Protein AF-M2YJ81-F1 (afdb_monomer_lite)

InterPro domains:
  IPR038883 Uncharacterized protein AN11006-like [PTHR42085] (37-100)

Organism: Dothistroma septosporum (strain NZE10 / CBS 128990) (NCBI:txid675120)

Sequence (128 aa):
MCSPEELKQFVKFRGLRDPYPSGLTLKAMYVKILDEADREATFRFLDLPAEMRNLVYAELLTFNVDTCPGHRFCYAQILRTCKAVNQEAISILYEDNVFDARFTVIAADEVPAAMVTDAMIHKQAVRV

Secondary structure (DSSP, 8-state):
---HHHHHHHHHHTT----S-TT---HHHHHHHHHHHHHH----GGGS-HHHHHHHHHHHHS--TTTSTT-----GGGGGS-HHHHHHHHHHHHHS-----------TT---TTHHHHTTTT------

Structure (mmCIF, N/CA/C/O backbone):
data_AF-M2YJ81-F1
#
_entry.id   AF-M2YJ81-F1
#
loop_
_atom_site.group_PDB
_atom_site.id
_atom_site.type_symbol
_atom_site.label_atom_id
_atom_site.label_alt_id
_atom_site.label_comp_id
_atom_site.label_asym_id
_atom_site.label_entity_id
_atom_site.label_seq_id
_atom_site.pdbx_PDB_ins_code
_atom_site.Cartn_x
_atom_site.Cartn_y
_atom_site.Cartn_z
_atom_site.occupancy
_atom_site.B_iso_or_equiv
_atom_site.auth_seq_id
_atom_site.auth_comp_id
_atom_site.auth_asym_id
_atom_site.auth_atom_id
_atom_site.pdbx_PDB_model_num
ATOM 1 N N . MET A 1 1 ? -19.050 19.626 10.369 1.00 60.06 1 MET A N 1
ATOM 2 C CA . MET A 1 1 ? -18.362 19.370 11.657 1.00 60.06 1 MET A CA 1
ATOM 3 C C . MET A 1 1 ? -19.061 18.203 12.334 1.00 60.06 1 MET A C 1
ATOM 5 O O . MET A 1 1 ? -20.277 18.250 12.411 1.00 60.06 1 MET A O 1
ATOM 9 N N . CYS A 1 2 ? -18.329 17.186 12.793 1.00 83.06 2 CYS A N 1
ATOM 10 C CA . CYS A 1 2 ? -18.909 15.985 13.413 1.00 83.06 2 CYS A CA 1
ATOM 11 C C . CYS A 1 2 ? -19.514 16.292 14.804 1.00 83.06 2 CYS A C 1
ATOM 13 O O . CYS A 1 2 ? -18.924 17.065 15.580 1.00 83.06 2 CYS A O 1
ATOM 15 N N . SER A 1 3 ? -20.694 15.745 15.098 1.00 90.19 3 SER A N 1
ATOM 16 C CA . SER A 1 3 ? -21.447 15.933 16.351 1.00 90.19 3 SER A CA 1
ATOM 17 C C . SER A 1 3 ? -20.922 15.036 17.489 1.00 90.19 3 SER A C 1
ATOM 19 O O . SER A 1 3 ? -20.293 14.010 17.221 1.00 90.19 3 SER A O 1
ATOM 21 N N . PRO A 1 4 ? -21.132 15.392 18.772 1.00 88.38 4 PRO A N 1
ATOM 22 C CA . PRO A 1 4 ? -20.761 14.529 19.900 1.00 88.38 4 PRO A CA 1
ATOM 23 C C . PRO A 1 4 ? -21.400 13.131 19.834 1.00 88.38 4 PRO A C 1
ATOM 25 O O . PRO A 1 4 ? -20.760 12.139 20.180 1.00 88.38 4 PRO A O 1
ATOM 28 N N . GLU A 1 5 ? -22.638 13.046 19.355 1.00 88.31 5 GLU A N 1
ATOM 29 C CA . GLU A 1 5 ? -23.400 11.810 19.193 1.00 88.31 5 GLU A CA 1
ATOM 30 C C . GLU A 1 5 ? -22.776 10.881 18.145 1.00 88.31 5 GLU A C 1
ATOM 32 O O . GLU A 1 5 ? -22.656 9.681 18.390 1.00 88.31 5 GLU A O 1
ATOM 37 N N . GLU A 1 6 ? -22.325 11.423 17.010 1.00 91.50 6 GLU A N 1
ATOM 38 C CA . GLU A 1 6 ? -21.604 10.661 15.979 1.00 91.50 6 GLU A CA 1
ATOM 39 C C . GLU A 1 6 ? -20.278 10.110 16.517 1.00 91.50 6 GLU A C 1
ATOM 41 O O . GLU A 1 6 ? -19.968 8.934 16.333 1.00 91.50 6 GLU A O 1
ATOM 46 N N . LEU A 1 7 ? -19.517 10.920 17.260 1.00 90.38 7 LEU A N 1
ATOM 47 C CA . LEU A 1 7 ? -18.265 10.456 17.865 1.00 90.38 7 LEU A CA 1
ATOM 48 C C . LEU A 1 7 ? -18.505 9.323 18.871 1.00 90.38 7 LEU A C 1
ATOM 50 O O . LEU A 1 7 ? -17.768 8.336 18.886 1.00 90.38 7 LEU A O 1
ATOM 54 N N . LYS A 1 8 ? -19.576 9.418 19.665 1.00 88.69 8 LYS A N 1
ATOM 55 C CA . LYS A 1 8 ? -20.003 8.344 20.568 1.00 88.69 8 LYS A CA 1
ATOM 56 C C . LYS A 1 8 ? -20.360 7.066 19.804 1.00 88.69 8 LYS A C 1
ATOM 58 O O . LYS A 1 8 ? -20.030 5.969 20.260 1.00 88.69 8 LYS A O 1
ATOM 63 N N . GLN A 1 9 ? -21.016 7.184 18.648 1.00 90.38 9 GLN A N 1
ATOM 64 C CA . GLN A 1 9 ? -21.290 6.036 17.782 1.00 90.38 9 GLN A CA 1
ATOM 65 C C . GLN A 1 9 ? -19.995 5.399 17.269 1.00 90.38 9 GLN A C 1
ATOM 67 O O . GLN A 1 9 ? -19.880 4.178 17.327 1.00 90.38 9 GLN A O 1
ATOM 72 N N . PHE A 1 10 ? -19.000 6.183 16.848 1.00 92.19 10 PHE A N 1
ATOM 73 C CA . PHE A 1 10 ? -17.711 5.645 16.395 1.00 92.19 10 PHE A CA 1
ATOM 74 C C . PHE A 1 10 ? -16.962 4.892 17.494 1.00 92.19 10 PHE A C 1
ATOM 76 O O . PHE A 1 10 ? -16.485 3.784 17.249 1.00 92.19 10 PHE A O 1
ATOM 83 N N . VAL A 1 11 ? -16.918 5.435 18.714 1.00 90.38 11 VAL A N 1
ATOM 84 C CA . VAL A 1 11 ? -16.327 4.747 19.877 1.00 90.38 11 VAL A CA 1
ATOM 85 C C . VAL A 1 11 ? -17.022 3.404 20.116 1.00 90.38 11 VAL A C 1
ATOM 87 O O . VAL A 1 11 ? -16.353 2.381 20.262 1.00 90.38 11 VAL A O 1
ATOM 90 N N . LYS A 1 12 ? -18.360 3.372 20.052 1.00 90.38 12 LYS A N 1
ATOM 91 C CA . LYS A 1 12 ? -19.140 2.135 20.198 1.00 90.38 12 LYS A CA 1
ATOM 92 C C . LYS A 1 12 ? -18.880 1.132 19.068 1.00 90.38 12 LYS A C 1
ATOM 94 O O . LYS A 1 12 ? -18.692 -0.047 19.352 1.00 90.38 12 LYS A O 1
ATOM 99 N N . PHE A 1 13 ? -18.866 1.572 17.809 1.00 92.19 13 PHE A N 1
ATOM 100 C CA . PHE A 1 13 ? -18.621 0.699 16.652 1.00 92.19 13 PHE A CA 1
ATOM 101 C C . PHE A 1 13 ? -17.230 0.069 16.676 1.00 92.19 13 PHE A C 1
ATOM 103 O O . PHE A 1 13 ? -17.074 -1.082 16.282 1.00 92.19 13 PHE A O 1
ATOM 110 N N . ARG A 1 14 ? -16.235 0.800 17.181 1.00 90.00 14 ARG A N 1
ATOM 111 C CA . ARG A 1 14 ? -14.862 0.310 17.345 1.00 90.00 14 ARG A CA 1
ATOM 112 C C . ARG A 1 14 ? -14.671 -0.559 18.594 1.00 90.00 14 ARG A C 1
ATOM 114 O O . ARG A 1 14 ? -13.561 -1.007 18.851 1.00 90.00 14 ARG A O 1
ATOM 121 N N . GLY A 1 15 ? -15.726 -0.793 19.382 1.00 89.88 15 GLY A N 1
ATOM 122 C CA . GLY A 1 15 ? -15.653 -1.574 20.621 1.00 89.88 15 GLY A CA 1
ATOM 123 C C . GLY A 1 15 ? -14.815 -0.915 21.723 1.00 89.88 15 GLY A C 1
ATOM 124 O O . GLY A 1 15 ? -14.392 -1.593 22.659 1.00 89.88 15 GLY A O 1
ATOM 125 N N . LEU A 1 16 ? -14.566 0.394 21.619 1.00 89.00 16 LEU A N 1
ATOM 126 C CA . LEU A 1 16 ? -13.782 1.156 22.586 1.00 89.00 16 LEU A CA 1
ATOM 127 C C . LEU A 1 16 ? -14.630 1.447 23.831 1.00 89.00 16 LEU A C 1
ATOM 129 O O . LEU A 1 16 ? -15.845 1.654 23.748 1.00 89.00 16 LEU A O 1
ATOM 133 N N . ARG A 1 17 ? -13.994 1.464 25.007 1.00 84.69 17 ARG A N 1
ATOM 134 C CA . ARG A 1 17 ? -14.678 1.808 26.260 1.00 84.69 17 ARG A CA 1
ATOM 135 C C . ARG A 1 17 ? -14.702 3.317 26.440 1.00 84.69 17 ARG A C 1
ATOM 137 O O . ARG A 1 17 ? -13.663 3.961 26.367 1.00 84.69 17 ARG A O 1
ATOM 144 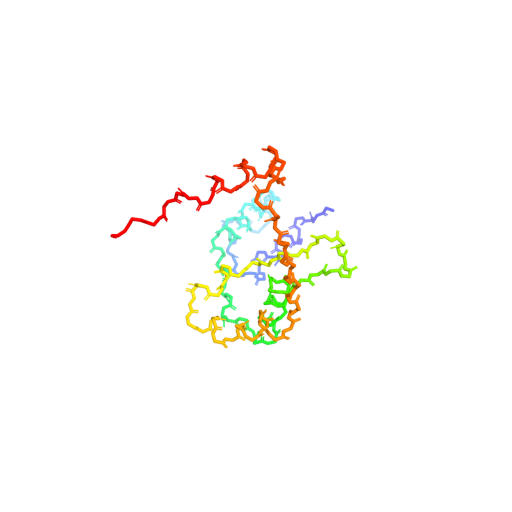N N . ASP A 1 18 ? -15.880 3.850 26.742 1.00 81.94 18 ASP A N 1
ATOM 145 C CA . ASP A 1 18 ? -16.005 5.184 27.322 1.00 81.94 18 ASP A CA 1
ATOM 146 C C . ASP A 1 18 ? -15.713 5.059 28.829 1.00 81.94 18 ASP A C 1
ATOM 148 O O . ASP A 1 18 ? -16.459 4.362 29.526 1.00 81.94 18 ASP A O 1
ATOM 152 N N . PRO A 1 19 ? -14.618 5.644 29.347 1.00 76.62 19 PRO A N 1
ATOM 153 C CA . PRO A 1 19 ? -14.289 5.559 30.766 1.00 76.62 19 PRO A CA 1
ATOM 154 C C . PRO A 1 19 ? -15.218 6.417 31.639 1.00 76.62 19 PRO A C 1
ATOM 156 O O . PRO A 1 19 ? -15.155 6.317 32.864 1.00 76.62 19 PRO A O 1
ATOM 159 N N . TYR A 1 20 ? -16.080 7.246 31.040 1.00 71.62 20 TYR A N 1
ATOM 160 C CA . TYR A 1 20 ? -16.975 8.147 31.755 1.00 71.62 20 TYR A CA 1
ATOM 161 C C . TYR A 1 20 ? -18.437 7.669 31.705 1.00 71.62 20 TYR A C 1
ATOM 163 O O . TYR A 1 20 ? -18.885 7.094 30.709 1.00 71.62 20 TYR A O 1
ATOM 171 N N . PRO A 1 21 ? -19.222 7.900 32.775 1.00 69.38 21 PRO A N 1
ATOM 172 C CA . PRO A 1 21 ? -20.636 7.545 32.799 1.00 69.38 21 PRO A CA 1
ATOM 173 C C . PRO A 1 21 ? -21.420 8.308 31.721 1.00 69.38 21 PRO A C 1
ATOM 175 O O . PRO A 1 21 ? -21.173 9.483 31.436 1.00 69.38 21 PRO A O 1
ATOM 178 N N . SER A 1 22 ? -22.395 7.622 31.121 1.00 64.94 22 SER A N 1
ATOM 179 C CA . SER A 1 22 ? -23.172 8.115 29.984 1.00 64.94 22 SER A CA 1
ATOM 180 C C . SER A 1 22 ? -23.808 9.483 30.259 1.00 64.94 22 SER A C 1
ATOM 182 O O . SER A 1 22 ? -24.648 9.598 31.148 1.00 64.94 22 SER A O 1
ATOM 184 N N . GLY A 1 23 ? -23.452 10.488 29.451 1.00 65.75 23 GLY A N 1
ATOM 185 C CA . GLY A 1 23 ? -24.044 11.835 29.490 1.00 65.75 23 GLY A CA 1
ATOM 186 C C . GLY A 1 23 ? -23.119 12.944 30.001 1.00 65.75 23 GLY A C 1
ATOM 187 O O . GLY A 1 23 ? -23.488 14.109 29.901 1.00 65.75 23 GLY A O 1
ATOM 188 N N . LEU A 1 24 ? -21.923 12.608 30.500 1.00 68.62 24 LEU A N 1
ATOM 189 C CA . LEU A 1 24 ? -20.941 13.587 31.001 1.00 68.62 24 LEU A CA 1
ATOM 190 C C . LEU A 1 24 ? -19.673 13.697 30.137 1.00 68.62 24 LEU A C 1
ATOM 192 O O . LEU A 1 24 ? -18.838 14.572 30.368 1.00 68.62 24 LEU A O 1
ATOM 196 N N . THR A 1 25 ? -19.519 12.832 29.133 1.00 76.94 25 THR A N 1
ATOM 197 C CA . THR A 1 25 ? -18.343 12.813 28.259 1.00 76.94 25 THR A CA 1
ATOM 198 C C . THR A 1 25 ? -18.362 14.005 27.303 1.00 76.94 25 THR A C 1
ATOM 200 O O . THR A 1 25 ? -19.220 14.119 26.428 1.00 76.94 25 THR A O 1
ATOM 203 N N . LEU A 1 26 ? -17.392 14.908 27.454 1.00 85.81 26 LEU A N 1
ATOM 204 C CA . LEU A 1 26 ? -17.213 16.038 26.544 1.00 85.81 26 LEU A CA 1
ATOM 205 C C . LEU A 1 26 ? -16.754 15.555 25.163 1.00 85.81 26 LEU A C 1
ATOM 207 O O . LEU A 1 26 ? -15.974 14.610 25.050 1.00 85.81 26 LEU A O 1
ATOM 211 N N . LYS A 1 27 ? -17.131 16.292 24.111 1.00 88.88 27 LYS A N 1
ATOM 212 C CA . LYS A 1 27 ? -16.690 16.049 22.724 1.00 88.88 27 LYS A CA 1
ATOM 213 C C . LYS A 1 27 ? -15.174 15.828 22.607 1.00 88.88 27 LYS A C 1
ATOM 215 O O . LYS A 1 27 ? -14.736 14.923 21.907 1.00 88.88 27 LYS A O 1
ATOM 220 N N . ALA A 1 28 ? -14.383 16.637 23.313 1.00 88.38 28 ALA A N 1
ATOM 221 C CA . ALA A 1 28 ? -12.924 16.546 23.303 1.00 88.38 28 ALA A CA 1
ATOM 222 C C . ALA A 1 28 ? -12.395 15.193 23.813 1.00 88.38 28 ALA A C 1
ATOM 224 O O . ALA A 1 28 ? -11.350 14.743 23.357 1.00 88.38 28 ALA A O 1
ATOM 225 N N . MET A 1 29 ? -13.113 14.528 24.722 1.00 88.94 29 MET A N 1
ATOM 226 C CA . MET A 1 29 ? -12.710 13.222 25.249 1.00 88.94 29 MET A CA 1
ATOM 227 C C . MET A 1 29 ? -12.949 12.119 24.219 1.00 88.94 29 MET A C 1
ATOM 229 O O . MET A 1 29 ? -12.072 11.286 24.030 1.00 88.94 29 MET A O 1
ATOM 233 N N . TYR A 1 30 ? -14.068 12.156 23.484 1.00 89.75 30 TYR A N 1
ATOM 234 C CA . TYR A 1 30 ? -14.282 11.219 22.376 1.00 89.75 30 TYR A CA 1
ATOM 235 C C . TYR A 1 30 ? -13.226 11.367 21.283 1.00 89.75 30 TYR A C 1
ATOM 237 O O . TYR A 1 30 ? -12.748 10.365 20.764 1.00 89.75 30 TYR A O 1
ATOM 245 N N . VAL A 1 31 ? -12.823 12.602 20.973 1.00 91.12 31 VAL A N 1
ATOM 246 C CA . VAL A 1 31 ? -11.721 12.844 20.034 1.00 91.12 31 VAL A CA 1
ATOM 247 C C . VAL A 1 31 ? -10.424 12.223 20.549 1.00 91.12 31 VAL A C 1
ATOM 249 O O . VAL A 1 31 ? -9.774 11.526 19.786 1.00 91.12 31 VAL A O 1
ATOM 252 N N . LYS A 1 32 ? -10.073 12.408 21.829 1.00 91.12 32 LYS A N 1
ATOM 253 C CA . LYS A 1 32 ? -8.867 11.796 22.413 1.00 91.12 32 LYS A CA 1
ATOM 254 C C . LYS A 1 32 ? -8.894 10.270 22.365 1.00 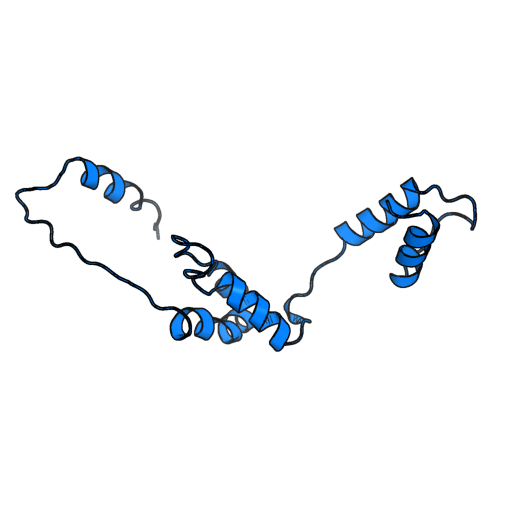91.12 32 LYS A C 1
ATOM 256 O O . LYS A 1 32 ? -7.911 9.677 21.956 1.00 91.12 32 LYS A O 1
ATOM 261 N N . ILE A 1 33 ? -10.019 9.652 22.726 1.00 90.94 33 ILE A N 1
ATOM 262 C CA . ILE A 1 33 ? -10.175 8.189 22.694 1.00 90.94 33 ILE A CA 1
ATOM 263 C C . ILE A 1 33 ? -9.998 7.656 21.267 1.00 90.94 33 ILE A C 1
ATOM 265 O O . ILE A 1 33 ? -9.330 6.648 21.060 1.00 90.94 33 ILE A O 1
ATOM 269 N N . LEU A 1 34 ? -10.607 8.320 20.281 1.00 91.31 34 LEU A N 1
ATOM 270 C CA . LEU A 1 34 ? -10.487 7.921 18.880 1.00 91.31 34 LEU A CA 1
ATOM 271 C C . LEU A 1 34 ? -9.070 8.153 18.343 1.00 91.31 34 LEU A C 1
ATOM 273 O O . LEU A 1 34 ? -8.564 7.280 17.653 1.00 91.31 34 LEU A O 1
ATOM 277 N N . ASP A 1 35 ? -8.427 9.269 18.698 1.00 92.44 35 ASP A N 1
ATOM 278 C CA . ASP A 1 35 ? -7.047 9.590 18.306 1.00 92.44 35 ASP A CA 1
ATOM 279 C C . ASP A 1 35 ? -6.035 8.606 18.911 1.00 92.44 35 ASP A C 1
ATOM 281 O O . ASP A 1 35 ? -5.152 8.118 18.214 1.00 92.44 35 ASP A O 1
ATOM 285 N N . GLU A 1 36 ? -6.188 8.246 20.188 1.00 91.50 36 GLU A N 1
ATOM 286 C CA . GLU A 1 36 ? -5.381 7.206 20.838 1.00 91.50 36 GLU A CA 1
ATOM 287 C C . GLU A 1 36 ? -5.577 5.848 20.154 1.00 91.50 36 GLU A C 1
ATOM 289 O O . GLU A 1 36 ? -4.599 5.185 19.809 1.00 91.50 36 GLU A O 1
ATOM 294 N N . ALA A 1 37 ? -6.825 5.469 19.865 1.00 90.12 37 ALA A N 1
ATOM 295 C CA . ALA A 1 37 ? -7.116 4.232 19.146 1.00 90.12 37 ALA A CA 1
ATOM 296 C C . ALA A 1 37 ? -6.556 4.233 17.712 1.00 90.12 37 ALA A C 1
ATOM 298 O O . ALA A 1 37 ? -6.063 3.206 17.252 1.00 90.12 37 ALA A O 1
ATOM 299 N N . ASP A 1 38 ? -6.607 5.367 17.010 1.00 91.00 38 ASP A N 1
ATOM 300 C CA . ASP A 1 38 ? -6.050 5.516 15.660 1.00 91.00 38 ASP A CA 1
ATOM 301 C C . ASP A 1 38 ? -4.514 5.496 15.674 1.00 91.00 38 ASP A C 1
ATOM 303 O O . ASP A 1 38 ? -3.898 4.979 14.744 1.00 91.00 38 ASP A O 1
ATOM 307 N N . ARG A 1 39 ? -3.878 5.995 16.740 1.00 89.75 39 ARG A N 1
ATOM 308 C CA . ARG A 1 39 ? -2.420 5.920 16.934 1.00 89.75 39 ARG A CA 1
ATOM 309 C C . ARG A 1 39 ? -1.922 4.503 17.181 1.00 89.75 39 ARG A C 1
ATOM 311 O O . ARG A 1 39 ? -0.826 4.163 16.743 1.00 89.75 39 ARG A O 1
ATOM 318 N N . GLU A 1 40 ? -2.703 3.697 17.890 1.00 86.31 40 GLU A N 1
ATOM 319 C CA . GLU A 1 40 ? -2.392 2.286 18.138 1.00 86.31 40 GLU A CA 1
ATOM 320 C C . GLU A 1 40 ? -2.815 1.374 16.978 1.00 86.31 40 GLU A C 1
ATOM 322 O O . GLU A 1 40 ? -2.370 0.225 16.889 1.00 86.31 40 GLU A O 1
ATOM 327 N N . ALA A 1 41 ? -3.660 1.866 16.068 1.00 84.50 41 ALA A N 1
ATOM 328 C CA . ALA A 1 41 ? -4.123 1.097 14.929 1.00 84.50 41 ALA A CA 1
ATOM 329 C C . ALA A 1 41 ? -2.951 0.740 14.005 1.00 84.50 41 ALA A C 1
ATOM 331 O O . ALA A 1 41 ? -2.286 1.592 13.418 1.00 84.50 41 ALA A O 1
ATOM 332 N N . THR A 1 42 ? -2.729 -0.562 13.826 1.00 86.12 42 THR A N 1
ATOM 333 C CA . THR A 1 42 ? -1.779 -1.073 12.839 1.00 86.12 42 THR A CA 1
ATOM 334 C C . THR A 1 42 ? -2.531 -1.511 11.593 1.00 86.12 42 THR A C 1
ATOM 336 O O . THR A 1 42 ? -3.472 -2.306 11.641 1.00 86.12 42 THR A O 1
ATOM 339 N N . PHE A 1 43 ? -2.122 -0.982 10.444 1.00 87.00 43 PHE A N 1
ATOM 340 C CA . PHE A 1 43 ? -2.676 -1.399 9.168 1.00 87.00 43 PHE A CA 1
ATOM 341 C C . PHE A 1 43 ? -2.016 -2.705 8.714 1.00 87.00 43 PHE A C 1
ATOM 343 O O . PHE A 1 43 ? -0.860 -2.733 8.286 1.00 87.00 43 PHE A O 1
ATOM 350 N N . ARG A 1 44 ? -2.761 -3.808 8.820 1.00 90.38 44 ARG A N 1
ATOM 351 C CA . ARG A 1 44 ? -2.314 -5.136 8.386 1.00 90.38 44 ARG A CA 1
ATOM 352 C C . ARG A 1 44 ? -2.506 -5.280 6.880 1.00 90.38 44 ARG A C 1
ATOM 354 O O . ARG A 1 44 ? -3.494 -5.835 6.420 1.00 90.38 44 ARG A O 1
ATOM 361 N N . PHE A 1 45 ? -1.549 -4.763 6.114 1.00 93.25 45 PHE A N 1
ATOM 362 C CA . PHE A 1 45 ? -1.633 -4.727 4.650 1.00 93.25 45 PHE A CA 1
ATOM 363 C C . PHE A 1 45 ? -1.892 -6.104 4.010 1.00 93.25 45 PHE A C 1
ATOM 365 O O . PHE A 1 45 ? -2.683 -6.203 3.080 1.00 93.25 45 PHE A O 1
ATOM 372 N N . LEU A 1 46 ? -1.282 -7.173 4.532 1.00 93.50 46 LEU A N 1
ATOM 373 C CA . LEU A 1 46 ? -1.463 -8.535 4.009 1.00 93.50 46 LEU A CA 1
ATOM 374 C C . LEU A 1 46 ? -2.806 -9.183 4.382 1.00 93.50 46 LEU A C 1
ATOM 376 O O . LEU A 1 46 ? -3.157 -10.200 3.790 1.00 93.50 46 LEU A O 1
ATOM 380 N N . ASP A 1 47 ? -3.567 -8.587 5.303 1.00 94.69 47 ASP A N 1
ATOM 381 C CA . ASP A 1 47 ? -4.922 -9.044 5.630 1.00 94.69 47 ASP A CA 1
ATOM 382 C C . ASP A 1 47 ? -5.966 -8.484 4.647 1.00 94.69 47 ASP A C 1
ATOM 384 O O . ASP A 1 47 ? -7.120 -8.915 4.657 1.00 94.69 47 ASP A O 1
ATOM 388 N N . LEU A 1 48 ? -5.582 -7.529 3.788 1.00 94.88 48 LEU A N 1
ATOM 389 C CA . LEU A 1 48 ? -6.431 -7.087 2.684 1.00 94.88 48 LEU A CA 1
ATOM 390 C C . LEU A 1 48 ? -6.608 -8.204 1.649 1.00 94.88 48 LEU A C 1
ATOM 392 O O . LEU A 1 48 ? -5.662 -8.951 1.417 1.00 94.88 48 LEU A O 1
ATOM 396 N N . PRO A 1 49 ? -7.749 -8.277 0.945 1.00 96.06 49 PRO A N 1
ATOM 397 C CA . PRO A 1 49 ? -7.899 -9.124 -0.238 1.00 96.06 49 PRO A CA 1
ATOM 398 C C . PRO A 1 49 ? -6.860 -8.804 -1.319 1.00 96.06 49 PRO A C 1
ATOM 400 O O . PRO A 1 49 ? -6.430 -7.654 -1.457 1.00 96.06 49 PRO A O 1
ATOM 403 N N . ALA A 1 50 ? -6.480 -9.810 -2.108 1.00 94.38 50 ALA A N 1
ATOM 404 C CA . A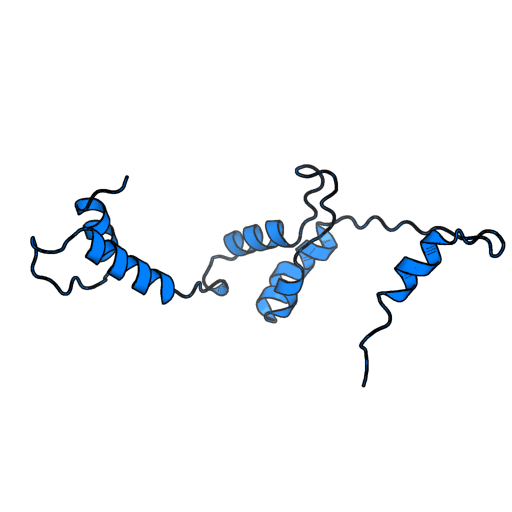LA A 1 50 ? -5.457 -9.671 -3.145 1.00 94.38 50 ALA A CA 1
ATOM 405 C C . ALA A 1 50 ? -5.818 -8.587 -4.174 1.00 94.38 50 ALA A C 1
ATOM 407 O O . ALA A 1 50 ? -4.967 -7.801 -4.573 1.00 94.38 50 ALA A O 1
ATOM 408 N N . GLU A 1 51 ? -7.097 -8.467 -4.526 1.00 95.62 51 GLU A N 1
ATOM 409 C CA . GLU A 1 51 ? -7.610 -7.458 -5.452 1.00 95.62 51 GLU A CA 1
ATOM 410 C C . GLU A 1 51 ? -7.359 -6.039 -4.933 1.00 95.62 51 GLU A C 1
ATOM 412 O O . GLU A 1 51 ? -6.946 -5.162 -5.687 1.00 95.62 51 GLU A O 1
ATOM 417 N N . MET A 1 52 ? -7.546 -5.815 -3.629 1.00 96.50 52 MET A N 1
ATOM 418 C CA . MET A 1 52 ? -7.273 -4.518 -3.007 1.00 96.50 52 MET A CA 1
ATOM 419 C C . MET A 1 52 ? -5.775 -4.235 -2.918 1.00 96.50 52 MET A C 1
ATOM 421 O O . MET A 1 52 ? -5.361 -3.094 -3.120 1.00 96.50 52 MET A O 1
ATOM 425 N N . ARG A 1 53 ? -4.950 -5.257 -2.654 1.00 96.50 53 ARG A N 1
ATOM 426 C CA . ARG A 1 53 ? -3.489 -5.101 -2.677 1.00 96.50 53 ARG A CA 1
ATOM 427 C C . ARG A 1 53 ? -2.990 -4.747 -4.075 1.00 96.50 53 ARG A C 1
ATOM 429 O O . ARG A 1 53 ? -2.170 -3.844 -4.192 1.00 96.50 53 ARG A O 1
ATOM 436 N N . ASN A 1 54 ? -3.550 -5.358 -5.119 1.00 95.56 54 ASN A N 1
ATOM 437 C CA . ASN A 1 54 ? -3.214 -5.054 -6.512 1.00 95.56 54 ASN A CA 1
ATOM 438 C C . ASN A 1 54 ? -3.490 -3.594 -6.878 1.00 95.56 54 ASN A C 1
ATOM 440 O O . ASN A 1 54 ? -2.676 -2.992 -7.568 1.00 95.56 54 ASN A O 1
ATOM 444 N N . LEU A 1 55 ? -4.575 -2.996 -6.373 1.00 94.69 55 LEU A N 1
ATOM 445 C CA . LEU A 1 55 ? -4.838 -1.564 -6.569 1.00 94.69 55 LEU A CA 1
ATOM 446 C C . LEU A 1 55 ? -3.747 -0.691 -5.936 1.00 94.69 55 LEU A C 1
ATOM 448 O O . LEU A 1 55 ? -3.280 0.263 -6.552 1.00 94.69 55 LEU A O 1
ATOM 452 N N . VAL A 1 56 ? -3.302 -1.040 -4.726 1.00 94.81 56 VAL A N 1
ATOM 453 C CA . VAL A 1 56 ? -2.198 -0.333 -4.058 1.00 94.81 56 VAL A CA 1
ATOM 454 C C . VAL A 1 56 ? -0.888 -0.523 -4.824 1.00 94.81 56 VAL A C 1
ATOM 456 O O . VAL A 1 56 ? -0.134 0.430 -4.998 1.00 94.81 56 VAL A O 1
ATOM 459 N N . TYR A 1 57 ? -0.609 -1.735 -5.308 1.00 96.12 57 TYR A N 1
ATOM 460 C CA . TYR A 1 57 ? 0.578 -2.003 -6.115 1.00 96.12 57 TYR A CA 1
ATOM 461 C C . TYR A 1 57 ? 0.564 -1.241 -7.436 1.00 96.12 57 TYR A C 1
ATOM 463 O O . TYR A 1 57 ? 1.587 -0.661 -7.780 1.00 96.12 57 TYR A O 1
ATOM 471 N N . ALA A 1 58 ? -0.569 -1.189 -8.136 1.00 93.31 58 ALA A N 1
ATOM 472 C CA . ALA A 1 58 ? -0.708 -0.438 -9.377 1.00 93.31 58 ALA A CA 1
ATOM 473 C C . ALA A 1 58 ? -0.392 1.047 -9.159 1.00 93.31 58 ALA A C 1
ATOM 475 O O . ALA A 1 58 ? 0.435 1.604 -9.877 1.00 93.31 58 ALA A O 1
ATOM 476 N N . GLU A 1 59 ? -0.950 1.658 -8.112 1.00 91.81 59 GLU A N 1
ATOM 477 C CA . GLU A 1 59 ? -0.699 3.069 -7.791 1.00 91.81 59 GLU A CA 1
ATOM 478 C C . GLU A 1 59 ? 0.780 3.349 -7.476 1.00 91.81 59 GLU A C 1
ATOM 480 O O . GLU A 1 59 ? 1.324 4.388 -7.840 1.00 91.81 59 GLU A O 1
ATOM 485 N N . LEU A 1 60 ? 1.458 2.416 -6.805 1.00 93.25 60 LEU A N 1
ATOM 486 C CA . LEU A 1 60 ? 2.853 2.595 -6.406 1.00 93.25 60 LEU A CA 1
ATOM 487 C C . LEU A 1 60 ? 3.852 2.247 -7.509 1.00 93.25 60 LEU A C 1
ATOM 489 O O . LEU A 1 60 ? 4.940 2.825 -7.540 1.00 93.25 60 LEU A O 1
ATOM 493 N N . LEU A 1 61 ? 3.542 1.261 -8.351 1.00 94.56 61 LEU A N 1
ATOM 494 C CA . LEU A 1 61 ? 4.504 0.641 -9.260 1.00 94.56 61 LEU A CA 1
ATOM 495 C C . LEU A 1 61 ? 4.336 1.065 -10.716 1.00 94.56 61 LEU A C 1
ATOM 497 O O . LEU A 1 61 ? 5.289 0.877 -11.466 1.00 94.56 61 LEU A O 1
ATOM 501 N N . THR A 1 62 ? 3.203 1.648 -11.119 1.00 92.12 62 THR A N 1
ATOM 502 C CA . THR A 1 62 ? 2.982 2.0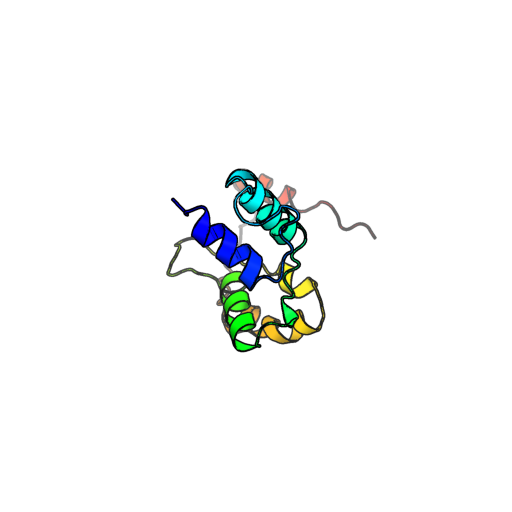80 -12.510 1.00 92.12 62 THR A CA 1
ATOM 503 C C . THR A 1 62 ? 3.392 3.534 -12.755 1.00 92.12 62 THR A C 1
ATOM 505 O O . THR A 1 62 ? 3.264 4.407 -11.894 1.00 92.12 62 THR A O 1
ATOM 508 N N . PHE A 1 63 ? 3.906 3.820 -13.951 1.00 87.94 63 PHE A N 1
ATOM 509 C CA . PHE A 1 63 ? 4.209 5.179 -14.388 1.00 87.94 63 PHE A CA 1
ATOM 510 C C . PHE A 1 63 ? 2.933 5.861 -14.861 1.00 87.94 63 PHE A C 1
ATOM 512 O O . PHE A 1 63 ? 2.410 5.570 -15.934 1.00 87.94 63 PHE A O 1
ATOM 519 N N . ASN A 1 64 ? 2.447 6.815 -14.075 1.00 73.50 64 ASN A N 1
ATOM 520 C CA . ASN A 1 64 ? 1.212 7.519 -14.383 1.00 73.50 64 ASN A CA 1
ATOM 521 C C . ASN A 1 64 ? 1.446 8.680 -15.372 1.00 73.50 64 ASN A C 1
ATOM 523 O O . ASN A 1 64 ? 1.319 9.860 -15.036 1.00 73.50 64 ASN A O 1
ATOM 527 N N . VAL A 1 65 ? 1.862 8.335 -16.596 1.00 68.38 65 VAL A N 1
ATOM 528 C CA . VAL A 1 65 ? 2.273 9.297 -17.637 1.00 68.38 65 VAL A CA 1
ATOM 529 C C . VAL A 1 65 ? 1.085 10.106 -18.162 1.00 68.38 65 VAL A C 1
ATOM 531 O O . VAL A 1 65 ? 1.241 11.294 -18.446 1.00 68.38 65 VAL A O 1
ATOM 534 N N . ASP A 1 66 ? -0.093 9.484 -18.243 1.00 69.00 66 ASP A N 1
ATOM 535 C CA . ASP A 1 66 ? -1.314 10.113 -18.759 1.00 69.00 66 ASP A CA 1
ATOM 536 C C . ASP A 1 66 ? -1.885 11.145 -17.782 1.00 69.00 66 ASP A C 1
ATOM 538 O O . ASP A 1 66 ? -2.365 12.206 -18.182 1.00 69.00 66 ASP A O 1
ATOM 542 N N . THR A 1 67 ? -1.798 10.853 -16.483 1.00 67.38 67 THR A N 1
ATOM 543 C CA . THR A 1 67 ? -2.378 11.698 -15.432 1.00 67.38 67 THR A CA 1
ATOM 544 C C . THR A 1 67 ? -1.427 12.814 -15.002 1.00 67.38 67 THR A C 1
ATOM 546 O O . THR A 1 67 ? -1.872 13.871 -14.557 1.00 67.38 67 THR A O 1
ATOM 549 N N . CYS A 1 68 ? -0.113 12.606 -15.130 1.00 63.25 68 CYS A N 1
ATOM 550 C CA . CYS A 1 68 ? 0.917 13.571 -14.745 1.00 63.25 68 CYS A CA 1
ATOM 551 C C . CYS A 1 68 ? 2.088 13.550 -15.748 1.00 63.25 68 CYS A C 1
ATOM 553 O O . CYS A 1 68 ? 3.040 12.780 -15.577 1.00 63.25 68 CYS A O 1
ATOM 555 N N . PRO A 1 69 ? 2.080 14.429 -16.770 1.00 65.81 69 PRO A N 1
ATOM 556 C CA . PRO A 1 69 ? 3.184 14.543 -17.718 1.00 65.81 69 PRO A CA 1
ATOM 557 C C . PRO A 1 69 ? 4.504 14.834 -16.986 1.00 65.81 69 PRO A C 1
ATOM 559 O O . PRO A 1 69 ? 4.663 15.879 -16.360 1.00 65.81 69 PRO A O 1
ATOM 562 N N . GLY A 1 70 ? 5.452 13.894 -17.047 1.00 65.88 70 GLY A N 1
ATOM 563 C CA . GLY A 1 70 ? 6.744 13.970 -16.345 1.00 65.88 70 GLY A CA 1
ATOM 564 C C . GLY A 1 70 ? 6.885 13.029 -15.142 1.00 65.88 70 GLY A C 1
ATOM 565 O O . GLY A 1 70 ? 7.996 12.839 -14.649 1.00 65.88 70 GLY A O 1
ATOM 566 N N . HIS A 1 71 ? 5.806 12.373 -14.711 1.00 70.00 71 HIS A N 1
ATOM 567 C CA . HIS A 1 71 ? 5.831 11.392 -13.627 1.00 70.00 71 HIS A CA 1
ATOM 568 C C . HIS A 1 71 ? 6.330 10.022 -14.121 1.00 70.00 71 HIS A C 1
ATOM 570 O O . HIS A 1 71 ? 5.556 9.115 -14.417 1.00 70.00 71 HIS A O 1
ATOM 576 N N . ARG A 1 72 ? 7.656 9.883 -14.245 1.00 73.25 72 ARG A N 1
ATOM 577 C CA . ARG A 1 72 ? 8.342 8.652 -14.699 1.00 73.25 72 ARG A CA 1
ATOM 578 C C . ARG A 1 72 ? 9.019 7.873 -13.565 1.00 73.25 72 ARG A C 1
ATOM 580 O O . ARG A 1 72 ? 10.019 7.199 -13.794 1.00 73.25 72 ARG A O 1
ATOM 587 N N . PHE A 1 73 ? 8.538 8.014 -12.334 1.00 81.56 73 PHE A N 1
ATOM 588 C CA . PHE A 1 73 ? 9.083 7.296 -11.183 1.00 81.56 73 PHE A CA 1
ATOM 589 C C . PHE A 1 73 ? 8.005 6.452 -10.506 1.00 81.56 73 PHE A C 1
ATOM 591 O O . PHE A 1 73 ? 6.815 6.731 -10.625 1.00 81.56 73 PHE A O 1
ATOM 598 N N . CYS A 1 74 ? 8.451 5.415 -9.802 1.00 89.69 74 CYS A N 1
ATOM 599 C CA . CYS A 1 74 ? 7.617 4.497 -9.040 1.00 89.69 74 CYS A CA 1
ATOM 600 C C . CYS A 1 74 ? 8.252 4.217 -7.669 1.00 89.69 74 CYS A C 1
ATOM 602 O O . CYS A 1 74 ? 9.449 4.436 -7.453 1.00 89.69 74 CYS A O 1
ATOM 604 N N . TYR A 1 75 ? 7.454 3.714 -6.731 1.00 92.62 75 TYR A N 1
ATOM 605 C CA . TYR A 1 75 ? 7.852 3.420 -5.355 1.00 92.62 75 TYR A CA 1
ATOM 606 C C . TYR A 1 75 ? 8.201 1.938 -5.167 1.00 92.62 75 TYR A C 1
ATOM 608 O O . TYR A 1 75 ? 7.619 1.223 -4.348 1.00 92.62 75 TYR A O 1
ATOM 616 N N . ALA A 1 76 ? 9.207 1.465 -5.909 1.00 93.75 76 ALA A N 1
ATOM 617 C CA . ALA A 1 76 ? 9.651 0.066 -5.891 1.00 93.75 76 ALA A CA 1
ATOM 618 C C . ALA A 1 76 ? 10.183 -0.422 -4.525 1.00 93.75 76 ALA A C 1
ATOM 620 O O . ALA A 1 76 ? 10.415 -1.617 -4.331 1.00 93.75 76 ALA A O 1
ATOM 621 N N . GLN A 1 77 ? 10.366 0.467 -3.541 1.00 95.88 77 GLN A N 1
ATOM 622 C CA . GLN A 1 77 ? 10.794 0.109 -2.186 1.00 95.88 77 GLN A CA 1
ATOM 623 C C . GLN A 1 77 ? 9.840 -0.894 -1.523 1.00 95.88 77 GLN A C 1
ATOM 625 O O . GLN A 1 77 ? 10.305 -1.704 -0.718 1.00 95.88 77 GLN A O 1
ATOM 630 N N . ILE A 1 78 ? 8.552 -0.893 -1.892 1.00 95.31 78 ILE A N 1
ATOM 631 C CA . ILE A 1 78 ? 7.559 -1.842 -1.374 1.00 95.31 78 ILE A CA 1
ATOM 632 C C . ILE A 1 78 ? 7.925 -3.303 -1.677 1.00 95.31 78 ILE A C 1
ATOM 634 O O . ILE A 1 78 ? 7.742 -4.170 -0.823 1.00 95.31 78 ILE A O 1
ATOM 638 N N . LEU A 1 79 ? 8.562 -3.575 -2.822 1.00 96.56 79 LEU A N 1
ATOM 639 C CA . LEU A 1 79 ? 8.993 -4.919 -3.234 1.00 96.56 79 LEU A CA 1
ATOM 640 C C . LEU A 1 79 ? 10.093 -5.506 -2.334 1.00 96.56 79 LEU A C 1
ATOM 642 O O . LEU A 1 79 ? 10.364 -6.706 -2.373 1.00 96.56 79 LEU A O 1
ATOM 646 N N . ARG A 1 80 ? 10.744 -4.673 -1.511 1.00 96.62 80 ARG A N 1
ATOM 647 C CA . ARG A 1 80 ? 11.790 -5.103 -0.569 1.00 96.62 80 ARG A CA 1
ATOM 648 C C . ARG A 1 80 ? 11.258 -5.456 0.818 1.00 96.62 80 ARG A C 1
ATOM 650 O O . ARG A 1 80 ? 12.035 -5.908 1.650 1.00 96.62 80 ARG A O 1
ATOM 657 N N . THR A 1 81 ? 9.970 -5.240 1.083 1.00 94.75 81 THR A N 1
ATOM 658 C CA . THR A 1 81 ? 9.389 -5.429 2.421 1.00 94.75 81 THR A CA 1
ATOM 659 C C . THR A 1 81 ? 9.357 -6.899 2.841 1.00 94.75 81 THR A C 1
ATOM 661 O O . THR A 1 81 ? 9.868 -7.247 3.903 1.00 94.75 81 THR A O 1
ATOM 664 N N . CYS A 1 82 ? 8.796 -7.783 2.011 1.00 95.69 82 CYS A N 1
ATOM 665 C CA . CYS A 1 82 ? 8.788 -9.225 2.246 1.00 95.69 82 CYS A CA 1
ATOM 666 C C . CYS A 1 82 ? 8.626 -10.023 0.941 1.00 95.69 82 CYS A C 1
ATOM 668 O O . CYS A 1 82 ? 8.288 -9.480 -0.111 1.00 95.69 82 CYS A O 1
ATOM 670 N N . LYS A 1 83 ? 8.853 -11.343 1.017 1.00 97.00 83 LYS A N 1
ATOM 671 C CA . LYS A 1 83 ? 8.783 -12.247 -0.144 1.00 97.00 83 LYS A CA 1
ATOM 672 C C . LYS A 1 83 ? 7.390 -12.310 -0.776 1.00 97.00 83 LYS A C 1
ATOM 674 O O . LYS A 1 83 ? 7.315 -12.348 -1.995 1.00 97.00 83 LYS A O 1
ATOM 679 N N . ALA A 1 84 ? 6.327 -12.299 0.032 1.00 95.94 84 ALA A N 1
ATOM 680 C CA . ALA A 1 84 ? 4.952 -12.360 -0.466 1.00 95.94 84 ALA A CA 1
ATOM 681 C C . ALA A 1 84 ? 4.619 -11.129 -1.322 1.00 95.94 84 ALA A C 1
ATOM 683 O O . ALA A 1 84 ? 4.244 -11.268 -2.477 1.00 95.94 84 ALA A O 1
ATOM 684 N N . VAL A 1 85 ? 4.886 -9.928 -0.795 1.00 96.81 85 VAL A N 1
ATOM 685 C CA . VAL A 1 85 ? 4.690 -8.666 -1.527 1.00 96.81 85 VAL A CA 1
ATOM 686 C C . VAL A 1 85 ? 5.506 -8.631 -2.818 1.00 96.81 85 VAL A C 1
ATOM 688 O O . VAL A 1 85 ? 5.008 -8.199 -3.850 1.00 96.81 85 VAL A O 1
ATOM 691 N N . ASN A 1 86 ? 6.755 -9.100 -2.777 1.00 97.25 86 ASN A N 1
ATOM 692 C CA . ASN A 1 86 ? 7.593 -9.173 -3.969 1.00 97.25 86 ASN A CA 1
ATOM 693 C C . ASN A 1 86 ? 6.983 -10.104 -5.029 1.00 97.25 86 ASN A C 1
ATOM 695 O O . ASN A 1 86 ? 6.790 -9.689 -6.165 1.00 97.25 86 ASN A O 1
ATOM 699 N N . GLN A 1 87 ? 6.627 -11.331 -4.641 1.00 96.62 87 GLN A N 1
ATOM 700 C CA . GLN A 1 87 ? 6.053 -12.329 -5.547 1.00 96.62 87 GLN A CA 1
ATOM 701 C C . GLN A 1 87 ? 4.734 -11.875 -6.175 1.00 96.62 87 GLN A C 1
ATOM 703 O O . GLN A 1 87 ? 4.490 -12.185 -7.335 1.00 96.62 87 GLN A O 1
ATOM 708 N N . GLU A 1 88 ? 3.903 -11.150 -5.427 1.00 95.19 88 GLU A N 1
ATOM 709 C CA . GLU A 1 88 ? 2.613 -10.657 -5.916 1.00 95.19 88 GLU A CA 1
ATOM 710 C C . GLU A 1 88 ? 2.749 -9.477 -6.884 1.00 95.19 88 GLU A C 1
ATOM 712 O O . GLU A 1 88 ? 1.990 -9.390 -7.842 1.00 95.19 88 GLU A O 1
ATOM 717 N N . ALA A 1 89 ? 3.696 -8.567 -6.638 1.00 96.56 89 ALA A N 1
ATOM 718 C CA . ALA A 1 89 ? 3.698 -7.251 -7.275 1.00 96.56 89 ALA A CA 1
ATOM 719 C C . ALA A 1 89 ? 4.838 -7.019 -8.280 1.00 96.56 89 ALA A C 1
ATOM 721 O O . ALA A 1 89 ? 4.827 -6.015 -8.991 1.00 96.56 89 ALA A O 1
ATOM 722 N N . ILE A 1 90 ? 5.843 -7.900 -8.348 1.00 96.50 90 ILE A N 1
ATOM 723 C CA . ILE A 1 90 ? 7.002 -7.702 -9.235 1.00 96.50 90 ILE A CA 1
ATOM 724 C C . ILE A 1 90 ? 6.616 -7.654 -10.718 1.00 96.50 90 ILE A C 1
ATOM 726 O O . ILE A 1 90 ? 7.222 -6.888 -11.466 1.00 96.50 90 ILE A O 1
ATOM 730 N N . SER A 1 91 ? 5.599 -8.416 -11.133 1.00 95.50 91 SER A N 1
ATOM 731 C CA . SER A 1 91 ? 5.093 -8.392 -12.509 1.00 95.50 91 SER A CA 1
ATOM 732 C C . SER A 1 91 ? 4.541 -7.018 -12.870 1.00 95.50 91 SER A C 1
ATOM 734 O O . SER A 1 91 ? 4.904 -6.496 -13.911 1.00 95.50 91 SER A O 1
ATOM 736 N N . ILE A 1 92 ? 3.799 -6.357 -11.977 1.00 94.38 92 ILE A N 1
ATOM 737 C CA . ILE A 1 92 ? 3.256 -5.007 -12.215 1.00 94.38 92 ILE A CA 1
ATOM 738 C C . ILE A 1 92 ? 4.383 -4.017 -12.550 1.00 94.38 92 ILE A C 1
ATOM 740 O O . ILE A 1 92 ? 4.259 -3.198 -13.456 1.00 94.38 92 ILE A O 1
ATOM 744 N N . LEU A 1 93 ? 5.532 -4.103 -11.869 1.00 93.62 93 LEU A N 1
ATOM 745 C CA . LEU A 1 93 ? 6.652 -3.207 -12.162 1.00 93.62 93 LEU A CA 1
ATOM 746 C C . LEU A 1 93 ? 7.255 -3.445 -13.557 1.00 93.62 93 LEU A C 1
ATOM 748 O O . LEU A 1 93 ? 7.632 -2.477 -14.212 1.00 93.62 93 LEU A O 1
ATOM 752 N N . TYR A 1 94 ? 7.392 -4.696 -13.993 1.00 92.62 94 TYR A N 1
ATOM 753 C CA . TYR A 1 94 ? 8.145 -5.031 -15.209 1.00 92.62 94 TYR A CA 1
ATOM 754 C C . TYR A 1 94 ? 7.284 -5.318 -16.442 1.00 92.62 94 TYR A C 1
ATOM 756 O O . TYR A 1 94 ? 7.792 -5.208 -17.555 1.00 92.62 94 TYR A O 1
ATOM 764 N N . GLU A 1 95 ? 6.018 -5.677 -16.260 1.00 92.62 95 GLU A N 1
ATOM 765 C CA . GLU A 1 95 ? 5.079 -6.031 -17.328 1.00 92.62 95 GLU A CA 1
ATOM 766 C C . GLU A 1 95 ? 4.151 -4.860 -17.672 1.00 92.62 95 GLU A C 1
ATOM 768 O O . GLU A 1 95 ? 3.918 -4.608 -18.853 1.00 92.62 95 GLU A O 1
ATOM 773 N N . ASP A 1 96 ? 3.695 -4.091 -16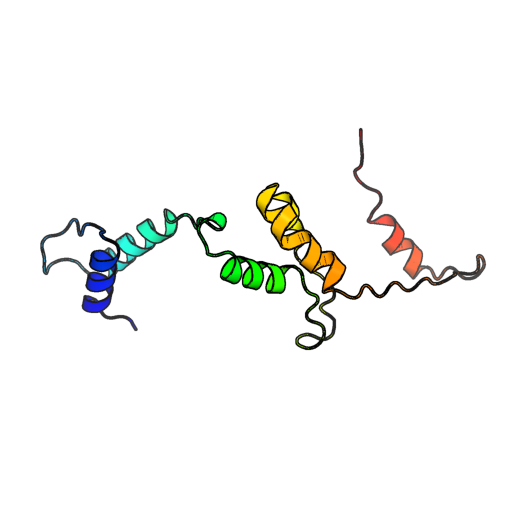.674 1.00 90.38 96 ASP A N 1
ATOM 774 C CA . ASP A 1 96 ? 2.727 -3.004 -16.898 1.00 90.38 96 ASP A CA 1
ATOM 775 C C . ASP A 1 96 ? 3.398 -1.657 -17.223 1.00 90.38 96 ASP A C 1
ATOM 777 O O . ASP A 1 96 ? 2.734 -0.707 -17.641 1.00 90.38 96 ASP A O 1
ATOM 781 N N . ASN A 1 97 ? 4.722 -1.555 -17.060 1.00 88.69 97 ASN A N 1
ATOM 782 C CA . ASN A 1 97 ? 5.481 -0.342 -17.361 1.00 88.69 97 ASN A CA 1
ATOM 783 C C . ASN A 1 97 ? 6.273 -0.439 -18.662 1.00 88.69 97 ASN A C 1
ATOM 785 O O . ASN A 1 97 ? 6.911 -1.446 -18.962 1.00 88.69 97 ASN A O 1
ATOM 789 N N . VAL A 1 98 ? 6.355 0.689 -19.370 1.00 85.31 98 VAL A N 1
ATOM 790 C CA . VAL A 1 98 ? 7.248 0.861 -20.520 1.00 85.31 98 VAL A CA 1
ATOM 791 C C . VAL A 1 98 ? 8.433 1.739 -20.122 1.00 85.31 98 VAL A C 1
ATOM 793 O O . VAL A 1 98 ? 8.279 2.923 -19.819 1.00 85.31 98 VAL A O 1
ATOM 796 N N . PHE A 1 99 ? 9.634 1.162 -20.150 1.00 82.06 99 PHE A N 1
ATOM 797 C CA . PHE A 1 99 ? 10.878 1.872 -19.854 1.00 82.06 99 PHE A CA 1
ATOM 798 C C . PHE A 1 99 ? 11.466 2.486 -21.137 1.00 82.06 99 PHE A C 1
ATOM 800 O O . PHE A 1 99 ? 11.934 1.769 -22.018 1.00 82.06 99 PHE A O 1
ATOM 807 N N . ASP A 1 100 ? 11.464 3.820 -21.240 1.00 77.81 100 ASP A N 1
ATOM 808 C CA . ASP A 1 100 ? 12.131 4.566 -22.323 1.00 77.81 100 ASP A CA 1
ATOM 809 C C . ASP A 1 100 ? 13.579 4.884 -21.918 1.00 77.81 100 ASP A C 1
ATOM 811 O O . ASP A 1 100 ? 13.820 5.762 -21.085 1.00 77.81 100 ASP A O 1
ATOM 815 N N . ALA A 1 101 ? 14.541 4.163 -22.497 1.00 79.12 101 ALA A N 1
ATOM 816 C CA . ALA A 1 101 ? 15.967 4.410 -22.308 1.00 79.12 101 ALA A CA 1
ATOM 817 C C . ALA A 1 101 ? 16.558 5.075 -23.558 1.00 79.12 101 ALA A C 1
ATOM 819 O O . ALA A 1 101 ? 16.562 4.497 -24.645 1.00 79.12 101 ALA A O 1
ATOM 820 N N . ARG A 1 102 ? 17.097 6.287 -23.393 1.00 81.69 102 ARG A N 1
ATOM 821 C CA . ARG A 1 102 ? 17.759 7.037 -24.467 1.00 81.69 102 ARG A CA 1
ATOM 822 C C . ARG A 1 102 ? 19.252 7.081 -24.212 1.00 81.69 102 ARG A C 1
ATOM 824 O O . ARG A 1 102 ? 19.695 7.583 -23.184 1.00 81.69 102 ARG A O 1
ATOM 831 N N . PHE A 1 103 ? 20.014 6.575 -25.170 1.00 83.50 103 PHE A N 1
ATOM 832 C CA . PHE A 1 103 ? 21.468 6.602 -25.132 1.00 83.50 103 PHE A CA 1
ATOM 833 C C . PHE A 1 103 ? 21.960 7.712 -26.052 1.00 83.50 103 PHE A C 1
ATOM 835 O O . PHE A 1 103 ? 21.602 7.751 -27.229 1.00 83.50 103 PHE A O 1
ATOM 842 N N . THR A 1 104 ? 22.777 8.615 -25.523 1.00 84.25 104 THR A N 1
ATOM 843 C CA . THR A 1 104 ? 23.470 9.631 -26.313 1.00 84.25 104 THR A CA 1
ATOM 844 C C . THR A 1 104 ? 24.946 9.269 -26.390 1.00 84.25 104 THR A C 1
ATOM 846 O O . THR A 1 104 ? 25.608 9.056 -25.376 1.00 84.25 104 THR A O 1
ATOM 849 N N . VAL A 1 105 ? 25.466 9.165 -27.612 1.00 82.25 105 VAL A N 1
ATOM 850 C CA . VAL A 1 105 ? 26.905 9.020 -27.839 1.00 82.25 105 VAL A CA 1
ATOM 851 C C . VAL A 1 105 ? 27.497 10.422 -27.832 1.00 82.25 105 VAL A C 1
ATOM 853 O O . VAL A 1 105 ? 27.180 11.229 -28.701 1.00 82.25 105 VAL A O 1
ATOM 856 N N . ILE A 1 106 ? 28.329 10.716 -26.836 1.00 78.12 106 ILE A N 1
ATOM 857 C CA . ILE A 1 106 ? 29.075 11.973 -26.769 1.00 78.12 106 ILE A CA 1
ATOM 858 C C . ILE A 1 106 ? 30.392 11.738 -27.510 1.00 78.12 106 ILE A C 1
ATOM 860 O O . ILE A 1 106 ? 31.176 10.873 -27.113 1.00 78.12 106 ILE A O 1
ATOM 864 N N . ALA A 1 107 ? 30.619 12.458 -28.610 1.00 74.38 107 ALA A N 1
ATOM 865 C CA . ALA A 1 107 ? 31.921 12.467 -29.268 1.00 74.38 107 ALA A CA 1
ATOM 866 C C . ALA A 1 107 ? 32.962 13.061 -28.305 1.00 74.38 107 ALA A C 1
ATOM 868 O O . ALA A 1 107 ? 32.677 14.037 -27.613 1.00 74.38 107 ALA A O 1
ATOM 869 N N . ALA A 1 108 ? 34.159 12.471 -28.249 1.00 62.72 108 ALA A N 1
ATOM 870 C CA . ALA A 1 108 ? 35.185 12.799 -27.254 1.00 62.72 108 ALA A CA 1
ATOM 871 C C . ALA A 1 108 ? 35.643 14.275 -27.257 1.00 62.72 108 ALA A C 1
ATOM 873 O O . ALA A 1 108 ? 36.227 14.723 -26.273 1.00 62.72 108 ALA A O 1
ATOM 874 N N . ASP A 1 109 ? 35.327 15.028 -28.314 1.00 62.69 109 ASP A N 1
ATOM 875 C CA . ASP A 1 109 ? 35.801 16.398 -28.521 1.00 62.69 109 ASP A CA 1
ATOM 876 C C . ASP A 1 109 ? 34.769 17.489 -28.160 1.00 62.69 109 ASP A C 1
ATOM 878 O O . ASP A 1 109 ? 35.086 18.674 -28.215 1.00 62.69 109 ASP A O 1
ATOM 882 N N . GLU A 1 110 ? 33.558 17.124 -27.717 1.00 58.97 110 GLU A N 1
ATOM 883 C CA . GLU A 1 110 ? 32.529 18.074 -27.261 1.00 58.97 110 GLU A CA 1
ATOM 884 C C . GLU A 1 110 ? 31.861 17.589 -25.968 1.00 58.97 110 GLU A C 1
ATOM 886 O O . GLU A 1 110 ? 30.690 17.213 -25.942 1.00 58.97 110 GLU A O 1
ATOM 891 N N . VAL A 1 111 ? 32.599 17.598 -24.856 1.00 58.34 111 VAL A N 1
ATOM 892 C CA . VAL A 1 111 ? 31.983 17.464 -23.528 1.00 58.34 111 VAL A CA 1
ATOM 893 C C . VAL A 1 111 ? 31.541 18.857 -23.062 1.00 58.34 111 VAL A C 1
ATOM 895 O O . VAL A 1 111 ? 32.389 19.642 -22.627 1.00 58.34 111 VAL A O 1
ATOM 898 N N . PRO A 1 112 ? 30.244 19.220 -23.114 1.00 57.50 112 PRO A N 1
ATOM 899 C CA . PRO A 1 112 ? 29.782 20.444 -22.476 1.00 57.50 112 PRO A CA 1
ATOM 900 C C . PRO A 1 112 ? 30.011 20.334 -20.964 1.00 57.50 112 PRO A C 1
ATOM 902 O O . PRO A 1 112 ? 29.608 19.356 -20.332 1.00 57.50 112 PRO A O 1
ATOM 905 N N . ALA A 1 113 ? 30.632 21.361 -20.375 1.00 57.03 113 ALA A N 1
ATOM 906 C CA . ALA A 1 113 ? 31.015 21.410 -18.958 1.00 57.03 113 ALA A CA 1
ATOM 907 C C . ALA A 1 113 ? 29.864 21.086 -17.975 1.00 57.03 113 ALA A C 1
ATOM 909 O O . ALA A 1 113 ? 30.117 20.668 -16.849 1.00 57.03 113 ALA A O 1
ATOM 910 N N . ALA A 1 114 ? 28.607 21.217 -18.412 1.00 55.50 114 ALA A N 1
ATOM 911 C CA . ALA A 1 114 ? 27.410 20.894 -17.640 1.00 55.50 114 ALA A CA 1
ATOM 912 C C . ALA A 1 114 ? 27.183 19.384 -17.395 1.00 55.50 114 ALA A C 1
ATOM 914 O O . ALA A 1 114 ? 26.560 19.028 -16.399 1.00 55.50 114 ALA A O 1
ATOM 915 N N . MET A 1 115 ? 27.693 18.482 -18.248 1.00 50.56 115 MET A N 1
ATOM 916 C CA . MET A 1 115 ? 27.564 17.026 -18.028 1.00 50.56 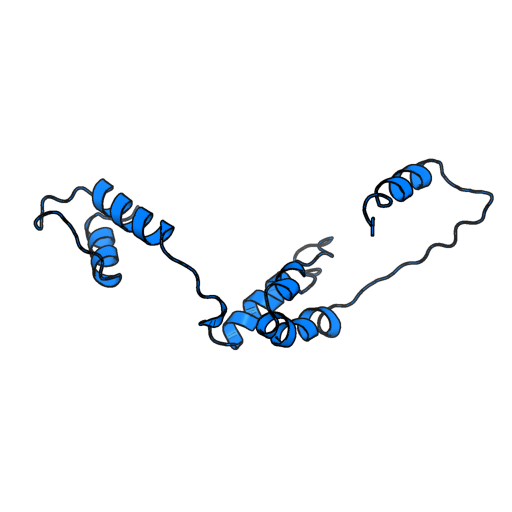115 MET A CA 1
ATOM 917 C C . MET A 1 115 ? 28.617 16.458 -17.067 1.00 50.56 115 MET A C 1
ATOM 919 O O . MET A 1 115 ? 28.481 15.328 -16.599 1.00 50.56 115 MET A O 1
ATOM 923 N N . VAL A 1 116 ? 29.656 17.232 -16.736 1.00 53.06 116 VAL A N 1
ATOM 924 C CA . VAL A 1 116 ? 30.719 16.798 -15.815 1.00 53.06 116 VAL A CA 1
ATOM 925 C C . VAL A 1 116 ? 30.223 16.785 -14.360 1.00 53.06 116 VAL A C 1
ATOM 927 O O . VAL A 1 116 ? 30.723 16.011 -13.548 1.00 53.06 116 VAL A O 1
ATOM 930 N N . THR A 1 117 ? 29.195 17.572 -14.025 1.00 47.44 117 THR A N 1
ATOM 931 C CA . THR A 1 117 ? 28.684 17.704 -12.650 1.00 47.44 117 THR A CA 1
ATOM 932 C C . THR A 1 117 ? 27.658 16.645 -12.238 1.00 47.44 117 THR A C 1
ATOM 934 O O . THR A 1 117 ? 27.684 16.226 -11.082 1.00 47.44 117 THR A O 1
ATOM 937 N N . ASP A 1 118 ? 26.823 16.130 -13.147 1.00 41.06 118 ASP A N 1
ATOM 938 C CA . ASP A 1 118 ? 25.816 15.109 -12.788 1.00 41.06 118 ASP A CA 1
ATOM 939 C C . ASP A 1 118 ? 26.408 13.695 -12.667 1.00 41.06 118 ASP A C 1
ATOM 941 O O . ASP A 1 118 ? 25.951 12.881 -11.862 1.00 41.06 118 ASP A O 1
ATOM 945 N N . ALA A 1 119 ? 27.500 13.409 -13.382 1.00 42.38 119 ALA A N 1
ATOM 946 C CA . ALA A 1 119 ? 28.189 12.121 -13.292 1.00 42.38 119 ALA A CA 1
ATOM 947 C C . ALA A 1 119 ? 28.982 11.925 -11.978 1.00 42.38 119 ALA A C 1
ATOM 949 O O . ALA A 1 119 ? 29.442 10.814 -11.700 1.00 42.38 119 ALA A O 1
ATOM 950 N N . MET A 1 120 ? 29.140 12.968 -11.148 1.00 36.03 120 MET A N 1
ATOM 951 C CA . MET A 1 120 ? 29.892 12.893 -9.885 1.00 36.03 120 MET A CA 1
ATOM 952 C C . MET A 1 120 ? 29.026 12.643 -8.637 1.00 36.03 120 MET A C 1
ATOM 954 O O . MET A 1 120 ? 29.584 12.295 -7.599 1.00 36.03 120 MET A O 1
ATOM 958 N N . ILE A 1 121 ? 27.689 12.719 -8.707 1.00 39.91 121 ILE A N 1
ATOM 959 C CA . ILE A 1 121 ? 26.827 12.586 -7.508 1.00 39.91 121 ILE A CA 1
ATOM 960 C C . ILE A 1 121 ? 26.411 11.126 -7.213 1.00 39.91 121 ILE A C 1
ATOM 962 O O . ILE A 1 121 ? 25.924 10.824 -6.126 1.00 39.91 121 ILE A O 1
ATOM 966 N N . HIS A 1 122 ? 26.663 10.161 -8.106 1.00 41.38 122 HIS A N 1
ATOM 967 C CA . HIS A 1 122 ? 26.325 8.740 -7.866 1.00 41.38 122 HIS A CA 1
ATOM 968 C C . HIS A 1 122 ? 27.518 7.801 -7.642 1.00 41.38 122 HIS A C 1
ATOM 970 O O . HIS A 1 122 ? 27.343 6.588 -7.548 1.00 41.38 122 HIS A O 1
ATOM 976 N N . LYS A 1 123 ? 28.730 8.338 -7.454 1.00 38.09 123 LYS A N 1
ATOM 977 C CA . LYS A 1 123 ? 29.888 7.560 -6.981 1.00 38.09 123 LYS A CA 1
ATOM 978 C C . LYS A 1 123 ? 30.177 7.792 -5.499 1.00 38.09 123 LYS A C 1
ATOM 980 O O . LYS A 1 123 ? 31.303 8.111 -5.138 1.00 38.09 123 LYS A O 1
ATOM 985 N N . GLN A 1 124 ? 29.201 7.578 -4.620 1.00 37.97 124 GLN A N 1
ATOM 986 C CA . GLN A 1 124 ? 29.508 7.274 -3.222 1.00 37.97 124 GLN A CA 1
ATOM 987 C C . GLN A 1 124 ? 28.600 6.164 -2.685 1.00 37.97 124 GLN A C 1
ATOM 989 O O . GLN A 1 124 ? 27.384 6.212 -2.826 1.00 37.97 124 GLN A O 1
ATOM 994 N N . ALA A 1 125 ? 29.262 5.205 -2.029 1.00 41.47 125 ALA A N 1
ATOM 995 C CA . ALA A 1 125 ? 28.742 4.107 -1.215 1.00 41.47 125 ALA A CA 1
ATOM 996 C C . ALA A 1 125 ? 28.334 2.797 -1.922 1.00 41.47 125 ALA A C 1
ATOM 998 O O . ALA A 1 125 ? 27.194 2.357 -1.844 1.00 41.47 125 ALA A O 1
ATOM 999 N N . VAL A 1 126 ? 29.331 2.065 -2.435 1.00 34.44 126 VAL A N 1
ATOM 1000 C CA . VAL A 1 126 ? 29.420 0.622 -2.145 1.00 34.44 126 VAL A CA 1
ATOM 1001 C C . VAL A 1 126 ? 30.821 0.350 -1.606 1.00 34.44 126 VAL A C 1
ATOM 1003 O O . VAL A 1 126 ? 31.807 0.398 -2.337 1.00 34.44 126 VAL A O 1
ATOM 1006 N N . ARG A 1 127 ? 30.897 0.132 -0.293 1.00 33.50 127 ARG A N 1
ATOM 1007 C CA . ARG A 1 127 ? 32.056 -0.422 0.402 1.00 33.50 127 ARG A CA 1
ATOM 1008 C C . ARG A 1 127 ? 31.618 -1.781 0.932 1.00 33.50 127 ARG A C 1
ATOM 1010 O O . ARG A 1 127 ? 30.798 -1.819 1.847 1.00 33.50 127 ARG A O 1
ATOM 1017 N N . VAL A 1 128 ? 32.155 -2.846 0.349 1.00 36.41 128 VAL A N 1
ATOM 1018 C CA . VAL A 1 128 ? 32.396 -4.134 1.010 1.00 36.41 128 VAL A CA 1
ATOM 1019 C C . VAL A 1 128 ? 33.787 -4.564 0.586 1.00 36.41 128 VAL A C 1
ATOM 1021 O O . VAL A 1 128 ? 34.032 -4.547 -0.639 1.00 36.41 128 VAL A O 1
#

Foldseek 3Di:
DDDLVVLVVVCVVVVHDDPDPPPPDDSVNSVVSVVVVVVPDDDPLVVDPLVVNVVVLLVQQEQPCVVDPPRPDGNCVQLVPDPVSVVSRVCSNVPVYDDDDDDDDDDPVDDDPVVVPVVPPPPDDDDD

pLDDT: mean 80.58, std 17.63, range [33.5, 97.25]

Radius of gyration: 25.27 Å; chains: 1; bounding box: 60×34×62 Å